Protein AF-A0A1V4UH70-F1 (afdb_monomer_lite)

Radius of gyration: 15.81 Å; chains: 1; bounding box: 29×30×44 Å

pLDDT: mean 93.32, std 3.53, range [80.38, 98.06]

Foldseek 3Di:
DQDWCCVVPVPPDFKDKHFPVVVVVVVQVVCVVVVNHDDDDDDADVVNVRIDIGGRVVPVVCVVVSVVVRVVRVVVVVVVVVVD

Secondary structure (DSSP, 8-state):
-BS--TTT-TTT--EEEEE-HHHHHHHHHHHHHTT----S-----TTTTSEEEEEPGGGGGGHHHHHHHHHHHHHHHHHHHH--

Sequence (84 aa):
MDRDQTDLGPDTMLASSVKHVDRAVESGIREFMEGTFSGGEQVLGLKGGATDLVFNPKFTGYKETVDLWRERAEVEEARYLAER

Structure (mmCIF, N/CA/C/O backbone):
data_AF-A0A1V4UH70-F1
#
_entry.id   AF-A0A1V4UH70-F1
#
loop_
_atom_site.group_PDB
_atom_site.id
_atom_site.type_symbol
_atom_site.label_atom_id
_atom_site.label_alt_id
_atom_site.label_comp_id
_atom_site.label_asym_id
_atom_site.label_entity_id
_atom_site.label_seq_id
_atom_site.pdbx_PDB_ins_code
_atom_site.Cartn_x
_atom_site.Cartn_y
_atom_site.Cartn_z
_atom_site.occupancy
_atom_site.B_iso_or_equiv
_atom_site.auth_seq_id
_atom_site.auth_comp_id
_atom_site.auth_asym_id
_atom_site.auth_atom_id
_atom_site.pdbx_PDB_model_num
ATOM 1 N N . MET A 1 1 ? -3.734 -5.050 -7.440 1.00 80.38 1 MET A N 1
ATOM 2 C CA . MET A 1 1 ? -4.269 -4.509 -6.178 1.00 80.38 1 MET A CA 1
ATOM 3 C C . MET A 1 1 ? -4.337 -5.626 -5.150 1.00 80.38 1 MET A C 1
ATOM 5 O O . MET A 1 1 ? -4.469 -6.784 -5.538 1.00 80.38 1 MET A O 1
ATOM 9 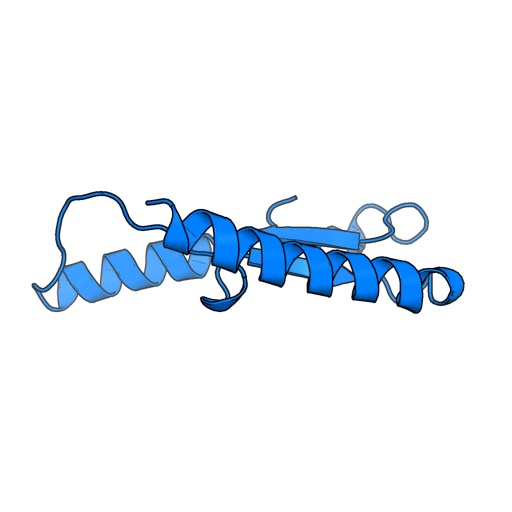N N . ASP A 1 2 ? -4.222 -5.268 -3.874 1.00 89.81 2 ASP A N 1
ATOM 10 C CA . ASP A 1 2 ? -4.276 -6.123 -2.676 1.00 89.81 2 ASP A CA 1
ATOM 11 C C . ASP A 1 2 ? -3.066 -7.039 -2.453 1.00 89.81 2 ASP A C 1
ATOM 13 O O . ASP A 1 2 ? -2.538 -7.069 -1.348 1.00 89.81 2 ASP A O 1
ATOM 17 N N . ARG A 1 3 ? -2.552 -7.703 -3.491 1.00 93.44 3 ARG A N 1
ATOM 18 C CA . ARG A 1 3 ? -1.293 -8.470 -3.445 1.00 93.44 3 ARG A CA 1
ATOM 19 C C . ARG A 1 3 ? -0.301 -7.987 -4.497 1.00 93.44 3 ARG A C 1
ATOM 21 O O . ARG A 1 3 ? -0.693 -7.284 -5.430 1.00 93.44 3 ARG A O 1
ATOM 28 N N . ASP A 1 4 ? 0.957 -8.410 -4.386 1.00 94.06 4 ASP A N 1
ATOM 29 C CA . ASP A 1 4 ? 1.880 -8.322 -5.518 1.00 94.06 4 ASP A CA 1
ATOM 30 C C . ASP A 1 4 ? 1.345 -9.208 -6.650 1.00 94.06 4 ASP A C 1
ATOM 32 O O . ASP A 1 4 ? 1.126 -10.404 -6.454 1.00 94.06 4 ASP A O 1
ATOM 36 N N . GLN A 1 5 ? 1.050 -8.591 -7.793 1.00 94.69 5 GLN A N 1
ATOM 37 C CA . GLN A 1 5 ? 0.502 -9.230 -8.991 1.00 94.69 5 GLN A CA 1
ATOM 38 C C . GLN A 1 5 ? 1.536 -9.333 -10.120 1.00 94.69 5 GLN A C 1
ATOM 40 O O . GLN A 1 5 ? 1.174 -9.603 -11.266 1.00 94.69 5 GLN A O 1
ATOM 45 N N . THR A 1 6 ? 2.820 -9.118 -9.820 1.00 95.50 6 THR A N 1
ATOM 46 C CA . THR A 1 6 ? 3.910 -9.243 -10.797 1.00 95.50 6 THR A CA 1
ATOM 47 C C . THR A 1 6 ? 3.938 -10.629 -11.454 1.00 95.50 6 THR A C 1
ATOM 49 O O . THR A 1 6 ? 4.267 -10.743 -12.631 1.00 95.50 6 THR A O 1
ATOM 52 N N . ASP A 1 7 ? 3.522 -11.678 -10.742 1.00 95.44 7 ASP A N 1
ATOM 53 C CA . ASP A 1 7 ? 3.375 -13.043 -11.262 1.00 95.44 7 ASP A CA 1
ATOM 54 C C . ASP A 1 7 ? 2.327 -13.170 -12.382 1.00 95.44 7 ASP A C 1
ATOM 56 O O . ASP A 1 7 ? 2.506 -13.966 -13.302 1.00 95.44 7 ASP A O 1
ATOM 60 N N . LEU A 1 8 ? 1.246 -12.387 -12.326 1.00 95.75 8 LEU A N 1
ATOM 61 C CA . LEU A 1 8 ? 0.141 -12.450 -13.291 1.00 95.75 8 LEU A CA 1
ATOM 62 C C . LEU A 1 8 ? 0.433 -11.698 -14.593 1.00 95.75 8 LEU A C 1
ATOM 64 O O . LEU A 1 8 ? -0.185 -11.978 -15.619 1.00 95.75 8 LEU A O 1
ATOM 68 N N . GLY A 1 9 ? 1.345 -10.729 -14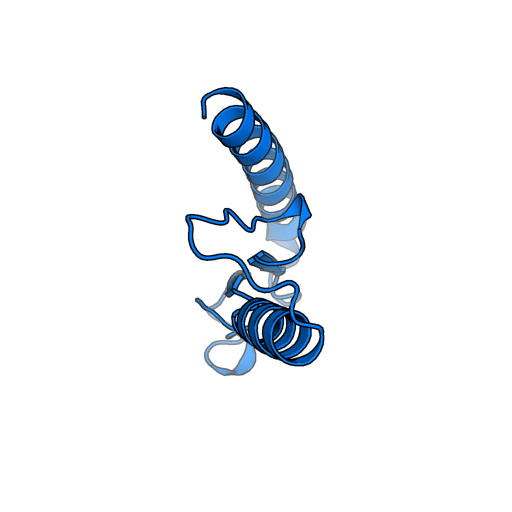.553 1.00 94.44 9 GLY A N 1
ATOM 69 C CA . GLY A 1 9 ? 1.668 -9.877 -15.693 1.00 94.44 9 GLY A CA 1
ATOM 70 C C . GLY A 1 9 ? 3.101 -9.369 -15.630 1.00 94.44 9 GLY A C 1
ATOM 71 O O . GLY A 1 9 ? 3.302 -8.159 -15.559 1.00 94.44 9 GLY A O 1
ATOM 72 N N . PRO A 1 10 ? 4.117 -10.245 -15.664 1.00 95.25 10 PRO A N 1
ATOM 73 C CA . PRO A 1 10 ? 5.496 -9.848 -15.389 1.00 95.25 10 PRO A CA 1
ATOM 74 C C . PRO A 1 10 ? 6.047 -8.827 -16.391 1.00 95.25 10 PRO A C 1
ATOM 76 O O . PRO A 1 10 ? 6.948 -8.069 -16.042 1.00 95.25 10 PRO A O 1
ATOM 79 N N . ASP A 1 11 ? 5.500 -8.784 -17.608 1.00 97.56 11 ASP A N 1
ATOM 80 C CA . ASP A 1 11 ? 5.939 -7.892 -18.689 1.00 97.56 11 ASP A CA 1
ATOM 81 C C . ASP A 1 11 ? 4.971 -6.724 -18.947 1.00 97.56 11 ASP A C 1
ATOM 83 O O . ASP A 1 11 ? 5.192 -5.920 -19.849 1.00 97.56 11 ASP A O 1
ATOM 87 N N . THR A 1 12 ? 3.902 -6.602 -18.155 1.00 96.06 12 THR A N 1
ATOM 88 C CA . THR A 1 12 ? 2.894 -5.531 -18.288 1.00 96.06 12 THR A CA 1
ATOM 89 C C . THR A 1 12 ? 2.592 -4.815 -16.973 1.00 96.06 12 THR A C 1
ATOM 91 O O . THR A 1 12 ? 2.032 -3.722 -16.984 1.00 96.06 12 THR A O 1
ATOM 94 N N . MET A 1 13 ? 2.946 -5.414 -15.836 1.00 95.62 13 MET A N 1
ATOM 95 C CA . MET A 1 13 ? 2.693 -4.881 -14.503 1.00 95.62 13 MET A CA 1
ATOM 96 C C . MET A 1 13 ? 3.897 -4.067 -14.029 1.00 95.62 13 MET A C 1
ATOM 98 O O . MET A 1 13 ? 4.935 -4.633 -13.693 1.00 95.62 13 MET A O 1
ATOM 102 N N . LEU A 1 14 ? 3.755 -2.741 -13.978 1.00 96.25 14 LEU A N 1
ATOM 103 C CA . LEU A 1 14 ? 4.811 -1.841 -13.502 1.00 96.25 14 LEU A CA 1
ATOM 104 C C . LEU A 1 14 ? 5.014 -1.936 -11.981 1.00 96.25 14 LEU A C 1
ATOM 106 O O . LEU A 1 14 ? 6.140 -2.013 -11.492 1.00 96.25 14 LEU A O 1
ATOM 110 N N . ALA A 1 15 ? 3.917 -1.902 -11.230 1.00 94.94 15 ALA A N 1
ATOM 111 C CA . ALA A 1 15 ? 3.910 -1.962 -9.776 1.00 94.94 15 ALA A CA 1
ATOM 112 C C . ALA A 1 15 ? 2.530 -2.409 -9.279 1.00 94.94 15 ALA A C 1
ATOM 114 O O . ALA A 1 15 ? 1.529 -2.241 -9.977 1.00 94.94 15 ALA A O 1
ATOM 115 N N . SER A 1 16 ? 2.471 -2.929 -8.058 1.00 95.62 16 SER A N 1
ATOM 116 C CA . SER A 1 16 ? 1.238 -3.319 -7.378 1.00 95.62 16 SER A CA 1
ATOM 117 C C . SER A 1 16 ? 1.053 -2.483 -6.118 1.00 95.62 16 SER A C 1
ATOM 119 O O . SER A 1 16 ? 1.932 -2.471 -5.262 1.00 95.62 16 SER A O 1
ATOM 121 N N . SER A 1 17 ? -0.105 -1.837 -5.959 1.00 93.81 17 SER A N 1
ATOM 122 C CA . SER A 1 17 ? -0.534 -1.422 -4.621 1.00 93.81 17 SER A CA 1
ATOM 123 C C . SER A 1 17 ? -1.013 -2.661 -3.867 1.00 93.81 17 SER A C 1
ATOM 125 O O . SER A 1 17 ? -1.939 -3.354 -4.309 1.00 93.81 17 SER A O 1
ATOM 127 N N . VAL A 1 18 ? -0.325 -2.963 -2.773 1.00 94.62 18 VAL A N 1
ATOM 128 C CA . VAL A 1 18 ? -0.564 -4.106 -1.892 1.00 94.62 18 VAL A CA 1
ATOM 129 C C . VAL A 1 18 ? -1.331 -3.619 -0.679 1.00 94.62 18 VAL A C 1
ATOM 131 O O . VAL A 1 18 ? -1.034 -2.551 -0.160 1.00 94.62 18 VAL A O 1
ATOM 134 N N . LYS A 1 19 ? -2.303 -4.404 -0.218 1.00 93.44 19 LYS A N 1
ATOM 135 C CA . LYS A 1 19 ? -3.036 -4.155 1.019 1.00 93.44 19 LYS A CA 1
ATOM 136 C C . LYS A 1 19 ? -2.846 -5.361 1.926 1.00 93.44 19 LYS A C 1
ATOM 138 O O . LYS A 1 19 ? -3.331 -6.450 1.627 1.00 93.44 19 LYS A O 1
ATOM 143 N N . HIS A 1 20 ? -2.186 -5.150 3.054 1.00 91.88 20 HIS A N 1
ATOM 144 C CA . HIS A 1 20 ? -1.938 -6.168 4.067 1.00 91.88 20 HIS A CA 1
ATOM 145 C C . HIS A 1 20 ? -3.183 -6.411 4.931 1.00 91.88 20 HIS A C 1
ATOM 147 O O . HIS A 1 20 ? -3.207 -6.147 6.135 1.00 91.88 20 HIS A O 1
ATOM 153 N N . VAL A 1 21 ? -4.256 -6.890 4.294 1.00 90.56 21 VAL A N 1
ATOM 154 C CA . VAL A 1 21 ? -5.499 -7.288 4.975 1.00 90.56 21 VAL A CA 1
ATOM 155 C C . VAL A 1 21 ? -5.224 -8.398 5.989 1.00 90.56 21 VAL A C 1
ATOM 157 O O . VAL A 1 21 ? -5.836 -8.421 7.051 1.00 90.56 21 VAL A O 1
ATOM 160 N N . ASP A 1 22 ? -4.268 -9.275 5.688 1.00 89.38 22 ASP A N 1
ATOM 161 C CA . ASP A 1 22 ? -3.753 -10.299 6.593 1.00 89.38 22 ASP A CA 1
ATOM 162 C C . ASP A 1 22 ? -3.328 -9.715 7.947 1.00 89.38 22 ASP A C 1
ATOM 164 O O . ASP A 1 22 ? -3.774 -10.205 8.983 1.00 89.38 22 ASP A O 1
ATOM 168 N N . ARG A 1 23 ? -2.565 -8.616 7.948 1.00 89.44 23 ARG A N 1
ATOM 169 C CA . ARG A 1 23 ? -2.129 -7.938 9.180 1.00 89.44 23 ARG A CA 1
ATOM 170 C C . ARG A 1 23 ? -3.286 -7.313 9.951 1.00 89.44 23 ARG A C 1
ATOM 172 O O . ARG A 1 23 ? -3.309 -7.392 11.174 1.00 89.44 23 ARG A O 1
ATOM 179 N N . ALA A 1 24 ? -4.244 -6.703 9.251 1.00 89.31 24 ALA A N 1
ATOM 180 C CA . ALA A 1 24 ? -5.417 -6.098 9.888 1.00 89.31 24 ALA A CA 1
ATOM 181 C C . ALA A 1 24 ? -6.330 -7.155 10.538 1.00 89.31 24 ALA A C 1
ATOM 183 O O . ALA A 1 24 ? -6.896 -6.938 11.608 1.00 89.31 24 ALA A O 1
ATOM 184 N N . VAL A 1 25 ? -6.468 -8.320 9.902 1.00 91.94 25 VAL A N 1
ATOM 185 C CA . VAL A 1 25 ? -7.222 -9.449 10.461 1.00 91.94 25 VAL A CA 1
ATOM 186 C C . VAL A 1 25 ? -6.475 -10.054 11.649 1.00 91.94 25 VAL A C 1
ATOM 188 O O . VAL A 1 25 ? -7.085 -10.289 12.691 1.00 91.94 25 VAL A O 1
ATOM 191 N N . GLU A 1 26 ? -5.164 -10.270 11.522 1.00 93.06 26 GLU A N 1
ATOM 192 C CA . GLU A 1 26 ? -4.320 -10.762 12.615 1.00 93.06 26 GLU A CA 1
ATOM 193 C C . GLU A 1 26 ? -4.395 -9.843 13.841 1.00 93.06 26 GLU A C 1
ATOM 195 O O . GLU A 1 26 ? -4.595 -10.331 14.956 1.00 93.06 26 GLU A O 1
ATOM 200 N N . SER A 1 27 ? -4.285 -8.522 13.654 1.00 90.06 27 SER A N 1
ATOM 201 C CA . SER A 1 27 ? -4.350 -7.562 14.758 1.00 90.06 27 SER A CA 1
ATOM 202 C C . SER A 1 27 ? -5.701 -7.608 15.464 1.00 90.06 27 SER A C 1
ATOM 204 O O . SER A 1 27 ? -5.727 -7.712 16.687 1.00 90.06 27 SER A O 1
ATOM 206 N N . GLY A 1 28 ? -6.806 -7.638 14.713 1.00 92.62 28 GLY A N 1
ATOM 207 C CA . GLY A 1 28 ? -8.148 -7.740 15.286 1.00 92.62 28 GLY A CA 1
ATOM 208 C C . GLY A 1 28 ? -8.366 -9.038 16.069 1.00 92.62 28 GLY A C 1
ATOM 209 O O . GLY A 1 28 ? -8.925 -9.010 17.165 1.00 92.62 28 GLY A O 1
ATOM 210 N N . ILE A 1 29 ? -7.880 -10.175 15.554 1.00 95.69 29 ILE A N 1
ATOM 211 C CA . ILE A 1 29 ? -7.930 -11.459 16.273 1.00 95.69 29 ILE A CA 1
ATOM 212 C C . ILE A 1 29 ? -7.123 -11.373 17.569 1.00 95.69 29 ILE A C 1
ATOM 214 O O . ILE A 1 29 ? -7.616 -11.772 18.623 1.00 95.69 29 ILE A O 1
ATOM 218 N N . ARG A 1 30 ? -5.895 -10.849 17.510 1.00 96.19 30 ARG A N 1
ATOM 219 C CA . ARG A 1 30 ? -5.029 -10.709 18.685 1.00 96.19 30 ARG A CA 1
ATOM 220 C C . ARG A 1 30 ? -5.663 -9.814 19.748 1.00 96.19 30 ARG A C 1
ATOM 222 O O . ARG A 1 30 ? -5.758 -10.230 20.896 1.00 96.19 30 ARG A O 1
ATOM 229 N N . GLU A 1 31 ? -6.150 -8.639 19.364 1.00 95.81 31 GLU A N 1
ATOM 230 C CA . GLU A 1 31 ? -6.826 -7.707 20.273 1.00 95.81 31 GLU A CA 1
ATOM 231 C C . GLU A 1 31 ? -8.059 -8.347 20.925 1.00 95.81 31 GLU A C 1
ATOM 233 O O . GLU A 1 31 ? -8.321 -8.155 22.113 1.00 95.81 31 GLU A O 1
ATOM 238 N N . PHE A 1 32 ? -8.813 -9.154 20.173 1.00 96.88 32 PHE A N 1
ATOM 239 C CA . PHE A 1 32 ? -9.961 -9.873 20.720 1.00 96.88 32 PHE A CA 1
ATOM 240 C C . PHE A 1 32 ? -9.530 -10.909 21.762 1.00 96.88 32 PHE A C 1
ATOM 242 O O . PHE A 1 32 ? -10.101 -10.965 22.851 1.00 96.88 32 PHE A O 1
ATOM 249 N N . MET A 1 33 ? -8.493 -11.691 21.456 1.00 98.06 33 MET A N 1
ATOM 250 C CA . MET A 1 33 ? -7.941 -12.701 22.364 1.00 98.06 33 MET A CA 1
ATOM 251 C C . MET A 1 33 ? -7.347 -12.089 23.641 1.00 98.06 33 MET A C 1
ATOM 253 O O . MET A 1 33 ? -7.442 -12.689 24.709 1.00 98.06 33 MET A O 1
ATOM 257 N N . GLU A 1 34 ? -6.758 -10.898 23.543 1.00 97.94 34 GLU A N 1
ATOM 258 C CA . GLU A 1 34 ? -6.193 -10.146 24.671 1.00 97.94 34 GLU A CA 1
ATOM 259 C C . GLU A 1 34 ? -7.255 -9.368 25.471 1.00 97.94 34 GLU A C 1
ATOM 261 O O . GLU A 1 34 ? -6.948 -8.801 26.519 1.00 97.94 34 GLU A O 1
ATOM 266 N N . GL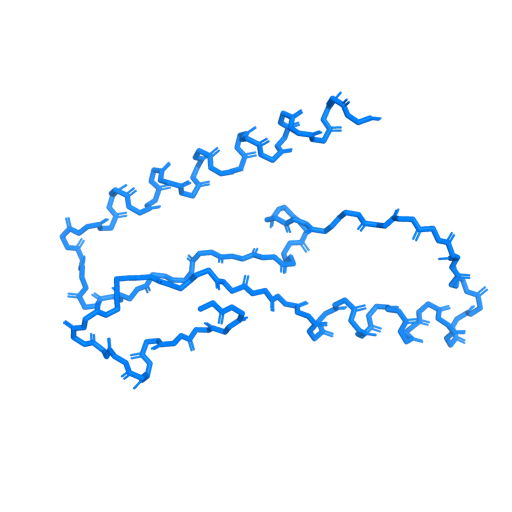Y A 1 35 ? -8.510 -9.340 25.004 1.00 97.44 35 GLY A N 1
ATOM 267 C CA . GLY A 1 35 ? -9.591 -8.568 25.622 1.00 97.44 35 GLY A CA 1
ATOM 268 C C . GLY A 1 35 ? -9.447 -7.051 25.452 1.00 97.44 35 GLY A C 1
ATOM 269 O O . GLY A 1 35 ? -10.088 -6.293 26.177 1.00 97.44 35 GLY A O 1
ATOM 270 N N . THR A 1 36 ? -8.607 -6.604 24.516 1.00 96.44 36 THR A N 1
ATOM 271 C CA . THR A 1 36 ? -8.315 -5.191 24.219 1.00 96.44 36 THR A CA 1
ATOM 272 C C . THR A 1 36 ? -9.034 -4.681 22.970 1.00 96.44 36 THR A C 1
ATOM 274 O O . THR A 1 36 ? -8.987 -3.483 22.688 1.00 96.44 36 THR A O 1
ATOM 277 N N . PHE A 1 37 ? -9.727 -5.560 22.239 1.00 94.38 37 PHE A N 1
ATOM 278 C CA . PHE A 1 37 ? -10.486 -5.191 21.047 1.00 94.38 37 PHE A CA 1
ATOM 279 C C . PHE A 1 37 ? -11.505 -4.095 21.344 1.00 94.38 37 PHE A C 1
ATOM 281 O O . PHE A 1 37 ? -12.349 -4.220 22.235 1.00 94.38 37 PHE A O 1
ATOM 288 N N . SER A 1 38 ? -11.460 -3.040 20.537 1.00 91.50 38 SER A N 1
ATOM 289 C CA . SER A 1 38 ? -12.406 -1.934 20.604 1.00 91.50 38 SER A CA 1
ATOM 290 C C . SER A 1 38 ? -13.073 -1.724 19.250 1.00 91.50 38 SER A C 1
ATOM 292 O O . SER A 1 38 ? -12.431 -1.741 18.201 1.00 91.50 38 SER A O 1
ATOM 294 N N . GLY A 1 39 ? -14.395 -1.548 19.274 1.00 89.62 39 GLY A N 1
ATOM 295 C CA . GLY A 1 39 ? -15.140 -1.131 18.092 1.00 89.62 39 GLY A CA 1
ATOM 296 C C . GLY A 1 39 ? -14.845 0.331 17.756 1.00 89.62 39 GLY A C 1
ATOM 297 O O . GLY A 1 39 ? -14.590 1.139 18.646 1.00 89.62 39 GLY A O 1
ATOM 298 N N . GLY A 1 40 ? -14.911 0.683 16.476 1.00 90.44 40 GLY A N 1
ATOM 299 C CA . GLY A 1 40 ? -14.630 2.035 16.004 1.00 90.44 40 GLY A CA 1
ATOM 300 C C . GLY A 1 40 ? -14.070 2.030 14.589 1.00 90.44 40 GLY A C 1
ATOM 301 O O . GLY A 1 40 ? -14.127 1.017 13.892 1.00 90.44 40 GLY A O 1
ATOM 302 N N . GLU A 1 41 ? -13.529 3.170 14.171 1.00 88.50 41 GLU A N 1
ATOM 303 C CA . GLU A 1 41 ? -12.802 3.290 12.912 1.00 88.50 41 GLU A CA 1
ATOM 304 C C . GLU A 1 41 ? -11.296 3.284 13.180 1.00 88.50 41 GLU A C 1
ATOM 306 O O . GLU A 1 41 ? -10.802 4.049 14.007 1.00 88.50 41 GLU A O 1
ATOM 311 N N . GLN A 1 42 ? -10.567 2.435 12.456 1.00 87.06 42 GLN A N 1
ATOM 312 C CA . GLN A 1 42 ? -9.109 2.442 12.431 1.00 87.06 42 GLN A CA 1
ATOM 313 C C . GLN A 1 42 ? -8.632 2.753 11.014 1.00 87.06 42 GLN A C 1
ATOM 315 O O . GLN A 1 42 ? -9.106 2.165 10.040 1.00 87.06 42 GLN A O 1
ATOM 320 N N . VAL A 1 43 ? -7.668 3.667 10.910 1.00 88.94 43 VAL A N 1
ATOM 321 C CA . VAL A 1 43 ? -6.997 4.003 9.652 1.00 88.94 43 VAL A CA 1
ATOM 322 C C . VAL A 1 43 ? -5.622 3.370 9.669 1.00 88.94 43 VAL A C 1
ATOM 324 O O . VAL A 1 43 ? -4.789 3.711 10.505 1.00 88.94 43 VAL A O 1
ATOM 327 N N . LEU A 1 44 ? -5.379 2.467 8.726 1.00 88.06 44 LEU A N 1
ATOM 328 C CA . LEU A 1 44 ? -4.094 1.806 8.561 1.00 88.06 44 LEU A CA 1
ATOM 329 C C . LEU A 1 44 ? -3.532 2.150 7.181 1.00 88.06 44 LEU A C 1
ATOM 331 O O . LEU A 1 44 ? -4.189 1.938 6.163 1.00 88.06 44 LEU A O 1
ATOM 335 N N . GLY A 1 45 ? -2.320 2.696 7.170 1.00 91.25 45 GLY A N 1
ATOM 336 C CA . GLY A 1 45 ? -1.701 3.301 5.994 1.00 91.25 45 GLY A CA 1
ATOM 337 C C . GLY A 1 45 ? -0.311 2.752 5.664 1.00 91.25 45 GLY A C 1
ATOM 338 O O . GLY A 1 45 ? 0.109 1.725 6.207 1.00 91.25 45 GLY A O 1
ATOM 339 N N . LEU A 1 46 ? 0.403 3.451 4.783 1.00 91.94 46 LEU A N 1
ATOM 340 C CA . LEU A 1 46 ? 1.789 3.207 4.379 1.00 91.94 46 LEU A CA 1
ATOM 341 C C . LEU A 1 46 ? 2.712 3.168 5.597 1.00 91.94 46 LEU A C 1
ATOM 343 O O . LEU A 1 46 ? 3.422 2.185 5.801 1.00 91.94 46 LEU A O 1
ATOM 347 N N . LYS A 1 47 ? 2.642 4.176 6.474 1.00 86.06 47 LYS A N 1
ATOM 348 C CA . LYS A 1 47 ? 3.474 4.248 7.685 1.00 86.06 47 LYS A CA 1
ATOM 349 C C . LYS A 1 47 ? 3.214 3.092 8.654 1.00 86.06 47 LYS A C 1
ATOM 351 O O . LYS A 1 47 ? 4.122 2.653 9.354 1.00 86.06 47 LYS A O 1
ATOM 356 N N . GLY A 1 48 ? 1.976 2.598 8.691 1.00 82.69 48 GLY A N 1
ATOM 357 C CA . GLY A 1 48 ? 1.579 1.431 9.483 1.00 82.69 48 GLY A CA 1
ATOM 358 C C . GLY A 1 48 ? 1.913 0.091 8.820 1.00 82.69 48 GLY A C 1
ATOM 359 O O . GLY A 1 48 ? 1.625 -0.956 9.394 1.00 82.69 48 GLY A O 1
ATOM 360 N N . GLY A 1 49 ? 2.477 0.101 7.607 1.00 88.44 49 GLY A N 1
ATOM 361 C CA . GLY A 1 49 ? 2.759 -1.102 6.829 1.00 88.44 49 GLY A CA 1
ATOM 362 C C . GLY A 1 49 ? 1.502 -1.877 6.430 1.00 88.44 49 GLY A C 1
ATOM 363 O O . GLY A 1 49 ? 1.581 -3.081 6.192 1.00 88.44 49 GLY A O 1
ATOM 364 N N . ALA A 1 50 ? 0.337 -1.231 6.400 1.00 90.81 50 ALA A N 1
ATOM 365 C CA . ALA A 1 50 ? -0.919 -1.862 5.998 1.00 90.81 50 ALA A CA 1
ATOM 366 C C . ALA A 1 50 ? -1.172 -1.766 4.490 1.00 90.81 50 ALA A C 1
ATOM 368 O O . ALA A 1 50 ? -1.982 -2.511 3.942 1.00 90.81 50 ALA A O 1
ATOM 369 N N . THR A 1 51 ? -0.458 -0.875 3.811 1.00 93.00 51 THR A N 1
ATOM 370 C CA . THR A 1 51 ? -0.403 -0.790 2.355 1.00 93.00 51 THR A CA 1
ATOM 371 C C . THR A 1 51 ? 1.033 -0.527 1.915 1.00 93.00 51 THR A C 1
ATOM 373 O O . THR A 1 51 ? 1.828 -0.011 2.700 1.00 93.00 51 THR A O 1
ATOM 376 N N . ASP A 1 52 ? 1.368 -0.900 0.685 1.00 92.50 52 ASP A N 1
ATOM 377 C CA . ASP A 1 52 ? 2.669 -0.625 0.068 1.00 92.50 52 ASP A CA 1
ATOM 378 C C . ASP A 1 52 ? 2.537 -0.539 -1.463 1.00 92.50 52 ASP A C 1
ATOM 380 O O . ASP A 1 52 ? 1.538 -0.965 -2.048 1.00 92.50 52 ASP A O 1
ATOM 384 N N . LEU A 1 53 ? 3.560 0.003 -2.119 1.00 93.81 53 LEU A N 1
ATOM 385 C CA . LEU A 1 53 ? 3.742 0.017 -3.563 1.00 93.81 53 LEU A CA 1
ATOM 386 C C . LEU A 1 53 ? 4.903 -0.911 -3.948 1.00 93.81 53 LEU A C 1
ATOM 388 O O . LEU A 1 53 ? 6.071 -0.527 -3.925 1.00 93.81 53 LEU A O 1
ATOM 392 N N . VAL A 1 54 ? 4.588 -2.146 -4.329 1.00 94.38 54 VAL A N 1
ATOM 393 C CA . VAL A 1 54 ? 5.591 -3.138 -4.736 1.00 94.38 54 VAL A CA 1
ATOM 394 C C . VAL A 1 54 ? 5.944 -2.939 -6.205 1.00 94.38 54 VAL A C 1
ATOM 396 O O . VAL A 1 54 ? 5.095 -3.085 -7.082 1.00 94.38 54 VAL A O 1
ATOM 399 N N . PHE A 1 55 ? 7.200 -2.590 -6.474 1.00 96.44 55 PHE A N 1
ATOM 400 C CA . PHE A 1 55 ? 7.712 -2.311 -7.814 1.00 96.44 55 PHE A CA 1
ATOM 401 C C . PHE A 1 55 ? 8.214 -3.577 -8.512 1.00 96.44 55 PHE A C 1
ATOM 403 O O . PHE A 1 55 ? 8.973 -4.351 -7.927 1.00 96.44 55 PHE A O 1
ATOM 410 N N . ASN A 1 56 ? 7.856 -3.751 -9.786 1.00 96.69 56 ASN A N 1
ATOM 411 C CA . ASN A 1 56 ? 8.385 -4.839 -10.597 1.00 96.69 56 ASN A CA 1
ATOM 412 C C . ASN A 1 56 ? 9.796 -4.483 -11.110 1.00 96.69 56 ASN A C 1
ATOM 414 O O . ASN A 1 56 ? 9.946 -3.569 -11.930 1.00 96.69 56 ASN A O 1
ATOM 418 N N . PRO A 1 57 ? 10.843 -5.232 -10.714 1.00 95.06 57 PRO A N 1
ATOM 419 C CA . PRO A 1 57 ? 12.222 -4.914 -11.067 1.00 95.06 57 PRO A CA 1
ATOM 420 C C . PRO A 1 57 ? 12.524 -5.036 -12.565 1.00 95.06 57 PRO A C 1
ATOM 422 O O . PRO A 1 57 ? 13.550 -4.527 -13.000 1.00 95.06 57 PRO A O 1
ATOM 425 N N . LYS A 1 58 ? 11.663 -5.655 -13.387 1.00 96.19 58 LYS A N 1
ATOM 426 C CA . LYS A 1 58 ? 11.842 -5.669 -14.851 1.00 96.19 58 LYS A CA 1
ATOM 427 C C . LYS A 1 58 ? 11.753 -4.277 -15.483 1.00 96.19 58 LYS A C 1
ATOM 429 O O . LYS A 1 58 ? 12.302 -4.063 -16.560 1.00 96.19 58 LYS A O 1
ATOM 434 N N . PHE A 1 59 ? 11.107 -3.327 -14.814 1.00 96.56 59 PH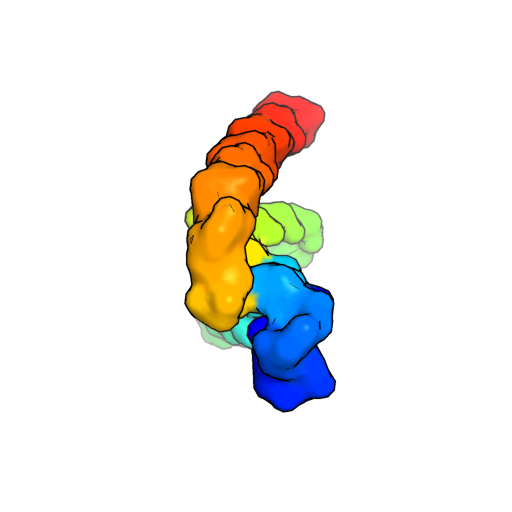E A N 1
ATOM 435 C CA . PHE A 1 59 ? 10.861 -1.979 -15.322 1.00 96.56 59 PHE A CA 1
ATOM 436 C C . PHE A 1 59 ? 11.845 -0.942 -14.769 1.00 96.56 59 PHE A C 1
ATOM 438 O O . PHE A 1 59 ? 11.461 0.208 -14.576 1.00 96.56 59 PHE A O 1
ATOM 445 N N . THR A 1 60 ? 13.108 -1.309 -14.507 1.00 95.88 60 THR A N 1
ATOM 446 C CA . THR A 1 60 ? 14.100 -0.457 -13.809 1.00 95.88 60 THR A CA 1
ATOM 447 C C . THR A 1 60 ? 14.198 0.986 -14.314 1.00 95.88 60 THR A C 1
ATOM 449 O O . THR A 1 60 ? 14.429 1.880 -13.504 1.00 95.88 60 THR A O 1
ATOM 452 N N . GLY A 1 61 ? 13.960 1.240 -15.606 1.00 97.00 61 GLY A N 1
ATOM 453 C CA . GLY A 1 61 ? 13.919 2.592 -16.182 1.00 97.00 61 GLY A CA 1
ATOM 454 C C . GLY A 1 61 ? 12.858 3.527 -15.580 1.00 97.00 61 GLY A C 1
ATOM 455 O O . GLY A 1 61 ? 12.972 4.738 -15.719 1.00 97.00 61 GLY A O 1
ATOM 456 N N . TYR A 1 62 ? 11.861 2.989 -14.876 1.00 96.31 62 TYR A N 1
ATOM 457 C CA . TYR A 1 62 ? 10.808 3.743 -14.191 1.00 96.31 62 TYR A CA 1
ATOM 458 C C . TYR A 1 62 ? 11.003 3.822 -12.674 1.00 96.31 62 TYR A C 1
ATOM 460 O O . TYR A 1 62 ? 10.164 4.409 -11.992 1.00 96.31 62 TYR A O 1
ATOM 468 N N . LYS A 1 63 ? 12.084 3.244 -12.128 1.00 94.75 63 LYS A N 1
ATOM 469 C CA . LYS A 1 63 ? 12.286 3.136 -10.677 1.00 94.75 63 LYS A CA 1
ATOM 470 C C . LYS A 1 63 ? 12.194 4.497 -9.981 1.00 94.75 63 LYS A C 1
ATOM 472 O O . LYS A 1 63 ? 11.451 4.629 -9.021 1.00 94.75 63 LYS A O 1
ATOM 477 N N . GLU A 1 64 ? 12.883 5.507 -10.507 1.00 96.31 64 GLU A N 1
ATOM 478 C CA . GLU A 1 64 ? 12.875 6.864 -9.943 1.00 96.31 64 GLU A CA 1
ATOM 479 C C . GLU A 1 64 ? 11.463 7.467 -9.917 1.00 96.31 64 GLU A C 1
ATOM 481 O O . GLU A 1 64 ? 11.043 8.046 -8.922 1.00 96.31 64 GLU A O 1
ATOM 486 N N . THR A 1 65 ? 10.683 7.272 -10.983 1.00 96.06 65 THR A N 1
ATOM 487 C CA . THR A 1 65 ? 9.294 7.749 -11.037 1.00 96.06 65 THR A CA 1
ATOM 488 C C . THR A 1 65 ? 8.415 7.057 -9.995 1.00 96.06 65 THR A C 1
ATOM 490 O O . THR A 1 65 ? 7.594 7.708 -9.353 1.00 96.06 65 THR A O 1
ATOM 493 N N . VAL A 1 66 ? 8.590 5.747 -9.811 1.00 94.56 66 VAL A N 1
ATOM 494 C CA . VAL A 1 66 ? 7.826 4.966 -8.829 1.00 94.56 66 VAL A CA 1
ATOM 495 C C . VAL A 1 66 ? 8.222 5.331 -7.396 1.00 94.56 66 VAL A C 1
ATOM 497 O O . VAL A 1 66 ? 7.343 5.467 -6.547 1.00 94.56 66 VAL A O 1
ATOM 500 N N . ASP A 1 67 ? 9.510 5.561 -7.133 1.00 94.75 67 ASP A N 1
ATOM 501 C CA . ASP A 1 67 ? 9.992 6.038 -5.833 1.00 94.75 67 ASP A CA 1
ATOM 502 C C . ASP A 1 67 ? 9.391 7.418 -5.500 1.00 94.75 67 ASP A C 1
ATOM 504 O O . ASP A 1 67 ? 8.838 7.600 -4.417 1.00 94.75 67 ASP A O 1
ATOM 508 N N . LEU A 1 68 ? 9.365 8.348 -6.465 1.00 96.31 68 LEU A N 1
ATOM 509 C CA . LEU A 1 68 ? 8.714 9.657 -6.305 1.00 96.31 68 LEU A CA 1
ATOM 510 C C . LEU A 1 68 ? 7.211 9.543 -5.998 1.00 96.31 68 LEU A C 1
ATOM 512 O O . LEU A 1 68 ? 6.656 10.360 -5.258 1.00 96.31 68 LEU A O 1
ATOM 516 N N . TRP A 1 69 ? 6.515 8.554 -6.569 1.00 94.69 69 TRP A N 1
ATOM 517 C CA . TRP A 1 69 ? 5.109 8.303 -6.237 1.00 94.69 69 TRP A CA 1
ATOM 518 C C . TRP A 1 69 ? 4.934 7.796 -4.810 1.00 94.69 69 TRP A C 1
ATOM 520 O O . TRP A 1 69 ? 3.988 8.221 -4.146 1.00 94.69 69 TRP A O 1
ATOM 530 N N . ARG A 1 70 ? 5.836 6.931 -4.330 1.00 93.06 70 ARG A N 1
ATOM 531 C CA . ARG A 1 70 ? 5.827 6.465 -2.938 1.00 93.06 70 ARG A CA 1
ATOM 532 C C . ARG A 1 70 ? 6.031 7.635 -1.976 1.00 93.06 70 ARG A C 1
ATOM 534 O O . ARG A 1 70 ? 5.215 7.807 -1.078 1.00 93.06 70 ARG A 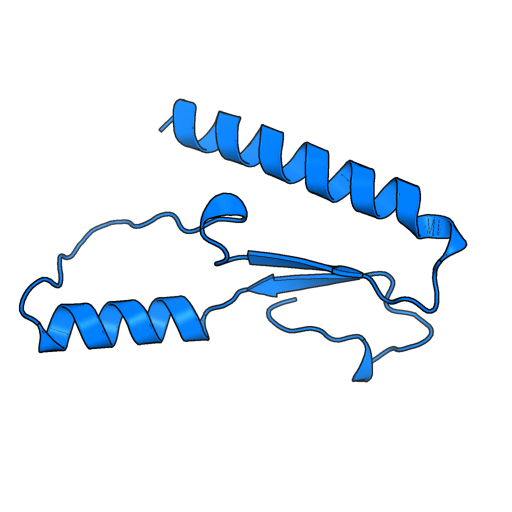O 1
ATOM 541 N N . GLU A 1 71 ? 7.035 8.477 -2.211 1.00 94.31 71 GLU A N 1
ATOM 542 C CA . GLU A 1 71 ? 7.297 9.663 -1.378 1.00 94.31 71 GLU A CA 1
ATOM 543 C C . GLU A 1 71 ? 6.086 10.603 -1.329 1.00 94.31 71 GLU A C 1
ATOM 545 O O . GLU A 1 71 ? 5.669 11.056 -0.262 1.00 94.31 71 GLU A O 1
ATOM 550 N N . ARG A 1 72 ? 5.456 10.861 -2.483 1.00 95.50 72 ARG A N 1
ATOM 551 C CA . ARG A 1 72 ? 4.232 11.668 -2.531 1.00 95.50 72 ARG A CA 1
ATOM 552 C C . ARG A 1 72 ? 3.100 11.024 -1.734 1.00 95.50 72 ARG A C 1
ATOM 554 O O . ARG A 1 72 ? 2.385 11.734 -1.037 1.00 95.50 72 ARG A O 1
ATOM 561 N N . ALA A 1 73 ? 2.925 9.709 -1.837 1.00 93.69 73 ALA A N 1
ATOM 562 C CA . ALA A 1 73 ? 1.872 9.002 -1.119 1.00 93.69 73 ALA A CA 1
ATOM 563 C C . ALA A 1 73 ? 2.063 9.073 0.407 1.00 93.69 73 ALA A C 1
ATOM 565 O O . ALA A 1 73 ? 1.082 9.240 1.126 1.00 93.69 73 ALA A O 1
ATOM 566 N N . GLU A 1 74 ? 3.304 9.034 0.901 1.00 93.56 74 GLU A N 1
ATOM 567 C CA . GLU A 1 74 ? 3.612 9.227 2.326 1.00 93.56 74 GLU A CA 1
ATOM 568 C C . GLU A 1 74 ? 3.277 10.647 2.810 1.00 93.56 74 GLU A C 1
ATOM 570 O O . GLU A 1 74 ? 2.698 10.821 3.885 1.00 93.56 74 GLU A O 1
ATOM 575 N N . VAL A 1 75 ? 3.592 11.672 2.009 1.00 95.69 75 VAL A N 1
ATOM 576 C CA . VAL A 1 75 ? 3.240 13.069 2.321 1.00 95.69 75 VAL A CA 1
ATOM 577 C C . VAL A 1 75 ? 1.723 13.263 2.351 1.00 95.69 75 VAL A C 1
ATOM 579 O O . VAL A 1 75 ? 1.192 13.897 3.264 1.00 95.69 75 VAL A O 1
ATOM 582 N N . GLU A 1 76 ? 1.019 12.706 1.370 1.00 94.94 76 GLU A N 1
ATOM 583 C CA . GLU A 1 76 ? -0.439 12.790 1.280 1.00 94.94 76 GLU A CA 1
ATOM 584 C C . GLU A 1 76 ? -1.137 12.031 2.412 1.00 94.94 76 GLU A C 1
ATOM 586 O O . GLU A 1 76 ? -2.120 12.524 2.963 1.00 94.94 76 GLU A O 1
ATOM 591 N N . GLU A 1 77 ? -0.603 10.880 2.822 1.00 94.31 77 GLU A N 1
ATOM 592 C CA . GLU A 1 77 ? -1.065 10.170 4.014 1.00 94.31 77 GLU A CA 1
ATOM 593 C C . GLU A 1 77 ? -0.897 11.022 5.274 1.00 94.31 77 GLU A C 1
ATOM 595 O O . GLU A 1 77 ? -1.835 11.151 6.061 1.00 94.31 77 GLU A O 1
ATOM 600 N N . ALA A 1 78 ? 0.273 11.634 5.466 1.00 93.88 78 ALA A N 1
ATOM 601 C CA . ALA A 1 78 ? 0.515 12.494 6.618 1.00 93.88 78 ALA A CA 1
ATOM 602 C C . ALA A 1 78 ? -0.456 13.685 6.653 1.00 93.88 78 ALA A C 1
ATOM 604 O O . ALA A 1 78 ? -0.973 14.021 7.719 1.00 93.88 78 ALA A O 1
ATOM 605 N N . ARG A 1 79 ? -0.744 14.287 5.491 1.00 95.75 79 ARG A N 1
ATOM 606 C CA . ARG A 1 79 ? -1.745 15.353 5.362 1.00 95.75 79 ARG A CA 1
ATOM 607 C C . ARG A 1 79 ? -3.145 14.856 5.717 1.00 95.75 79 ARG A C 1
ATOM 609 O O . ARG A 1 79 ? -3.809 15.474 6.540 1.00 95.75 79 ARG A O 1
ATOM 616 N N . TYR A 1 80 ? -3.560 13.724 5.153 1.00 93.38 80 TYR A N 1
ATOM 617 C CA . TYR A 1 80 ? -4.864 13.122 5.427 1.00 93.38 80 TYR A CA 1
ATOM 618 C C . TYR A 1 80 ? -5.066 12.835 6.919 1.00 93.38 80 TYR A C 1
ATOM 620 O O . TYR A 1 80 ? -6.119 13.139 7.469 1.00 93.38 80 TYR A O 1
ATOM 628 N N . LEU A 1 81 ? -4.051 12.290 7.593 1.00 92.44 81 LEU A N 1
ATOM 629 C CA . LEU A 1 81 ? -4.117 11.997 9.026 1.00 92.44 81 LEU A CA 1
ATOM 630 C C . LEU A 1 81 ? -4.158 13.259 9.898 1.00 92.44 81 LEU A C 1
ATOM 632 O O . LEU A 1 81 ? -4.708 13.204 10.991 1.00 92.44 81 LEU A O 1
ATOM 636 N N . ALA A 1 82 ? -3.585 14.376 9.443 1.00 93.56 82 ALA A N 1
ATOM 637 C CA . ALA A 1 82 ? -3.611 15.645 10.172 1.00 93.56 82 ALA A CA 1
ATOM 638 C C . ALA A 1 82 ? -4.951 16.395 10.052 1.00 93.56 82 ALA A C 1
ATOM 640 O O . ALA A 1 82 ? -5.247 17.250 10.883 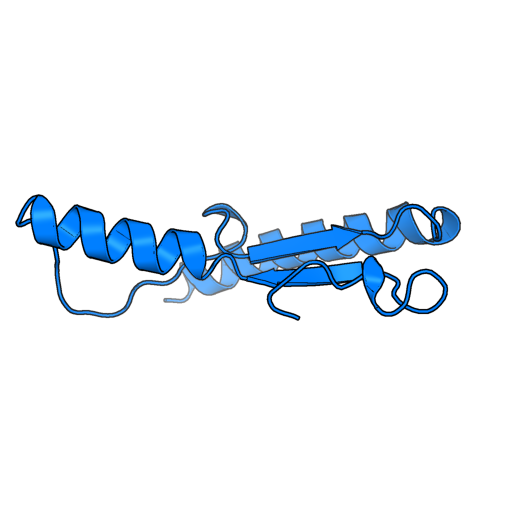1.00 93.56 82 ALA A O 1
ATOM 641 N N . GLU A 1 83 ? -5.736 16.104 9.013 1.00 93.44 83 GLU A N 1
ATOM 642 C CA . GLU A 1 83 ? -7.040 16.727 8.742 1.00 93.44 83 GLU A CA 1
ATOM 643 C C . GLU A 1 83 ? -8.227 15.950 9.352 1.00 93.44 83 GLU A C 1
ATOM 645 O O . GLU A 1 83 ? -9.370 16.400 9.240 1.00 93.44 83 GLU A O 1
ATOM 650 N N . ARG A 1 84 ? -7.969 14.796 9.981 1.00 80.88 84 ARG A N 1
ATOM 651 C CA . ARG A 1 84 ? -8.964 13.964 10.680 1.00 80.88 84 ARG A CA 1
ATOM 652 C C . ARG A 1 84 ? -9.093 14.326 12.155 1.00 80.88 84 ARG A C 1
ATOM 654 O O . ARG A 1 84 ? -10.232 14.194 12.655 1.00 80.88 84 ARG A O 1
#